Protein AF-A0A7V0X0W1-F1 (afdb_monomer)

pLDDT: mean 96.03, std 5.42, range [65.56, 98.75]

Structure (mmCIF, N/CA/C/O backbone):
data_AF-A0A7V0X0W1-F1
#
_entry.id   AF-A0A7V0X0W1-F1
#
loop_
_atom_site.group_PDB
_atom_site.id
_atom_site.type_symbol
_atom_site.label_atom_id
_atom_site.label_alt_id
_atom_site.label_comp_id
_atom_site.label_asym_id
_atom_site.label_entit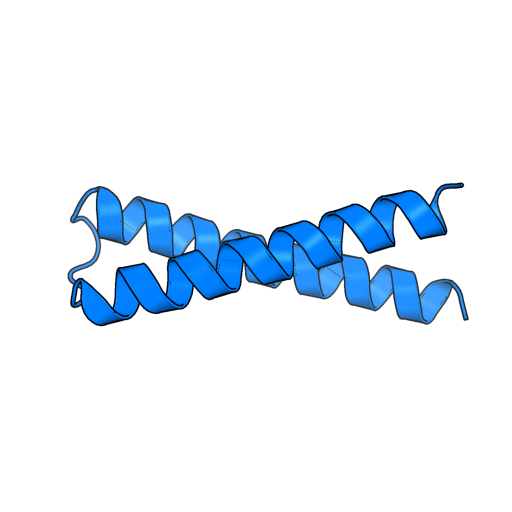y_id
_atom_site.label_seq_id
_atom_site.pdbx_PDB_ins_code
_atom_site.Cartn_x
_atom_site.Cartn_y
_atom_site.Cartn_z
_atom_site.occupancy
_atom_site.B_iso_or_equiv
_atom_site.auth_seq_id
_atom_site.auth_comp_id
_atom_site.auth_asym_id
_atom_site.auth_atom_id
_atom_site.pdbx_PDB_model_num
ATOM 1 N N . MET A 1 1 ? 19.939 -6.644 -15.652 1.00 65.56 1 MET A N 1
ATOM 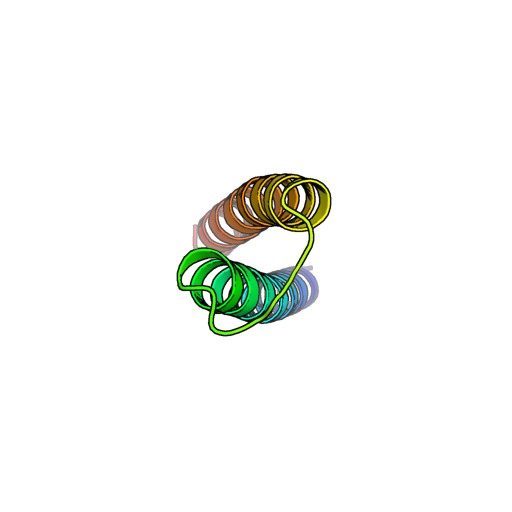2 C CA . MET A 1 1 ? 19.311 -5.579 -14.837 1.00 65.56 1 MET A CA 1
ATOM 3 C C . MET A 1 1 ? 17.790 -5.522 -15.007 1.00 65.56 1 MET A C 1
ATOM 5 O O . MET A 1 1 ? 17.101 -5.635 -14.004 1.00 65.56 1 MET A O 1
ATOM 9 N N . GLY A 1 2 ? 17.250 -5.472 -16.235 1.00 77.75 2 GLY A N 1
ATOM 10 C CA . GLY A 1 2 ? 15.794 -5.395 -16.478 1.00 77.75 2 GLY A CA 1
ATOM 11 C C . GLY A 1 2 ? 14.939 -6.497 -15.829 1.00 77.75 2 GLY A C 1
ATOM 12 O O . GLY A 1 2 ? 13.897 -6.200 -15.261 1.00 77.75 2 GLY A O 1
ATOM 13 N N . LYS A 1 3 ? 15.409 -7.755 -15.792 1.00 85.50 3 LYS A N 1
ATOM 14 C CA . LYS A 1 3 ? 14.677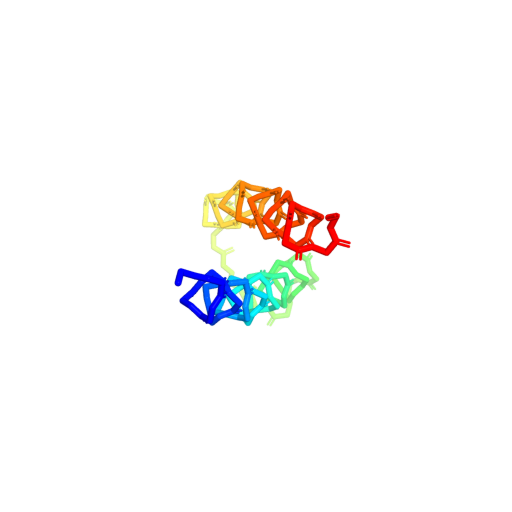 -8.856 -15.126 1.00 85.50 3 LYS A CA 1
ATOM 15 C C . LYS A 1 3 ? 14.447 -8.622 -13.625 1.00 85.50 3 LYS A C 1
ATOM 17 O O . LYS A 1 3 ? 13.388 -8.956 -13.118 1.00 85.50 3 LYS A O 1
ATOM 22 N N . ILE A 1 4 ? 15.422 -8.036 -12.927 1.00 90.50 4 ILE A N 1
ATOM 23 C CA . ILE A 1 4 ? 15.309 -7.743 -11.488 1.00 90.50 4 ILE A CA 1
ATOM 24 C C . ILE A 1 4 ? 14.267 -6.643 -11.270 1.00 90.50 4 ILE A C 1
ATOM 26 O O . ILE A 1 4 ? 13.391 -6.787 -10.425 1.00 90.50 4 ILE A O 1
ATOM 30 N N . ILE A 1 5 ? 14.327 -5.577 -12.073 1.00 90.06 5 ILE A N 1
ATOM 31 C CA . ILE A 1 5 ? 13.382 -4.456 -11.997 1.00 90.06 5 ILE A CA 1
ATOM 32 C C . ILE A 1 5 ? 11.954 -4.935 -12.300 1.00 90.06 5 ILE A C 1
ATOM 34 O O . ILE A 1 5 ? 11.034 -4.577 -11.572 1.00 90.06 5 ILE A O 1
ATOM 38 N N . ALA A 1 6 ? 11.765 -5.807 -13.296 1.00 92.56 6 ALA A N 1
ATOM 39 C CA . ALA A 1 6 ? 10.460 -6.395 -13.603 1.00 92.56 6 ALA A CA 1
ATOM 40 C C . ALA A 1 6 ? 9.882 -7.190 -12.416 1.00 92.56 6 ALA A C 1
ATOM 42 O O . ALA A 1 6 ? 8.717 -7.007 -12.058 1.00 92.56 6 ALA A O 1
ATOM 43 N N . SER A 1 7 ? 10.701 -8.013 -11.750 1.00 95.56 7 SER A N 1
ATOM 44 C CA . SER A 1 7 ? 10.284 -8.718 -10.531 1.00 95.56 7 SER A CA 1
ATOM 45 C C . SER A 1 7 ? 9.925 -7.753 -9.397 1.00 95.56 7 SER A C 1
ATOM 47 O O . SER A 1 7 ? 8.949 -7.983 -8.687 1.00 95.56 7 SER A O 1
ATOM 49 N N . VAL A 1 8 ? 10.666 -6.649 -9.237 1.00 95.69 8 VAL A N 1
ATOM 50 C CA . VAL A 1 8 ? 10.355 -5.607 -8.242 1.00 95.69 8 VAL A CA 1
ATOM 51 C C . VAL A 1 8 ? 9.019 -4.931 -8.548 1.00 95.69 8 VAL A C 1
ATOM 53 O O . VAL A 1 8 ? 8.204 -4.777 -7.640 1.00 95.69 8 VAL A O 1
ATOM 56 N N . VAL A 1 9 ? 8.754 -4.578 -9.811 1.00 97.12 9 VAL A N 1
ATOM 57 C CA . VAL A 1 9 ? 7.463 -4.008 -10.233 1.00 97.12 9 VAL A CA 1
ATOM 58 C C . VAL A 1 9 ? 6.327 -4.964 -9.874 1.00 97.12 9 VAL A C 1
ATOM 60 O O . VAL A 1 9 ? 5.350 -4.527 -9.268 1.00 97.12 9 VAL A O 1
ATOM 63 N N . LEU A 1 10 ? 6.471 -6.262 -10.157 1.00 96.81 10 LEU A N 1
ATOM 64 C CA . LEU A 1 10 ? 5.459 -7.263 -9.817 1.00 96.81 10 LEU A CA 1
ATOM 65 C C . LEU A 1 10 ? 5.193 -7.326 -8.305 1.00 96.81 10 LEU A C 1
ATOM 67 O O . LEU A 1 10 ? 4.038 -7.266 -7.884 1.00 96.81 10 LEU A O 1
ATOM 71 N N . VAL A 1 11 ? 6.247 -7.397 -7.486 1.00 97.94 11 VAL A N 1
ATOM 72 C CA . VAL A 1 11 ? 6.118 -7.440 -6.019 1.00 97.94 11 VAL A CA 1
ATOM 73 C C . VAL A 1 11 ? 5.429 -6.181 -5.493 1.00 97.94 11 VAL A C 1
ATOM 75 O O . VAL A 1 11 ? 4.497 -6.287 -4.697 1.00 97.94 11 VAL A O 1
ATOM 78 N N . LEU A 1 12 ? 5.825 -4.997 -5.970 1.00 97.75 12 LEU A N 1
ATOM 79 C CA . LEU A 1 12 ? 5.163 -3.744 -5.603 1.00 97.75 12 LEU A CA 1
ATOM 80 C C . LEU A 1 12 ? 3.680 -3.746 -6.001 1.00 97.75 12 LEU A C 1
ATOM 82 O O . LEU A 1 12 ? 2.850 -3.260 -5.239 1.00 97.75 12 LEU A O 1
ATOM 86 N N . GLY A 1 13 ? 3.335 -4.326 -7.153 1.00 98.19 13 GLY A N 1
ATOM 87 C CA . GLY A 1 13 ? 1.950 -4.472 -7.603 1.00 98.19 13 GLY A CA 1
ATOM 88 C C . GLY A 1 13 ? 1.116 -5.330 -6.651 1.00 98.19 13 GLY A C 1
ATOM 89 O O . GLY A 1 13 ? 0.037 -4.914 -6.231 1.00 98.19 13 GLY A O 1
ATOM 90 N N . VAL A 1 14 ? 1.642 -6.487 -6.237 1.00 98.62 14 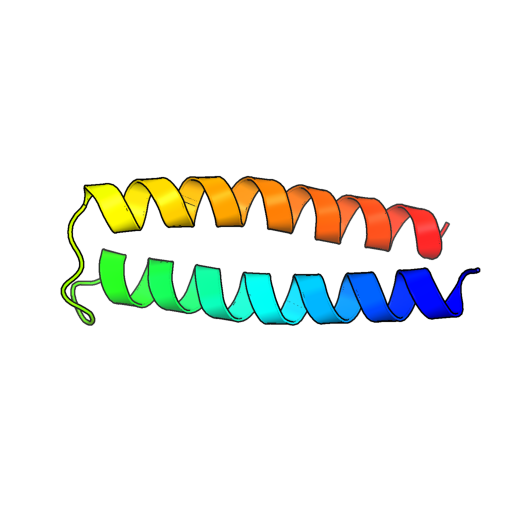VAL A N 1
ATOM 91 C CA . VAL A 1 14 ? 0.971 -7.372 -5.268 1.00 98.62 14 VAL A CA 1
ATOM 92 C C . VAL A 1 14 ? 0.806 -6.681 -3.912 1.00 98.62 14 VAL A C 1
ATOM 94 O O . VAL A 1 14 ? -0.275 -6.725 -3.326 1.00 98.62 14 VAL A O 1
ATOM 97 N N . VAL A 1 15 ? 1.838 -5.990 -3.420 1.00 98.56 15 VAL A N 1
ATOM 98 C CA . VAL A 1 15 ? 1.759 -5.247 -2.151 1.00 98.56 15 VAL A CA 1
ATOM 99 C C . VAL A 1 15 ? 0.722 -4.121 -2.231 1.00 98.56 15 VAL A C 1
ATOM 101 O O . VAL A 1 15 ? -0.097 -3.986 -1.322 1.00 98.56 15 VAL A O 1
ATOM 104 N N . ASN A 1 16 ? 0.700 -3.348 -3.321 1.00 98.69 16 ASN A N 1
ATOM 105 C CA . ASN A 1 16 ? -0.299 -2.29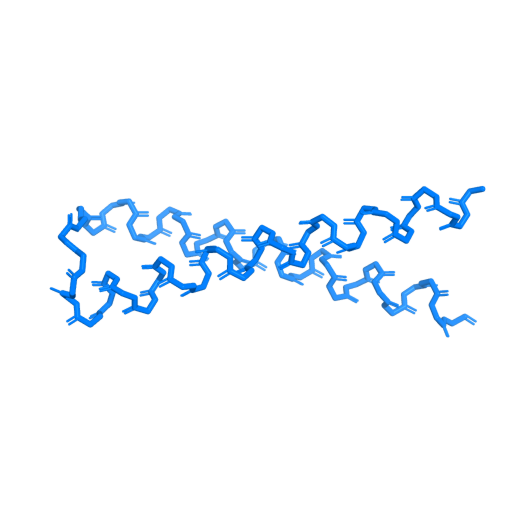9 -3.535 1.00 98.69 16 ASN A CA 1
ATOM 106 C C . ASN A 1 16 ? -1.721 -2.864 -3.609 1.00 98.69 16 ASN A C 1
ATOM 108 O O . ASN A 1 16 ? -2.637 -2.261 -3.052 1.00 98.69 16 ASN A O 1
ATOM 112 N N . LEU A 1 17 ? -1.910 -4.033 -4.230 1.00 98.69 17 LEU A N 1
ATOM 113 C CA . LEU A 1 17 ? -3.205 -4.711 -4.277 1.00 98.69 17 LEU A CA 1
ATOM 114 C C . LEU A 1 17 ? -3.700 -5.082 -2.869 1.00 98.69 17 LEU A C 1
ATOM 116 O O . LEU A 1 17 ? -4.859 -4.841 -2.533 1.00 98.69 17 LEU A O 1
ATOM 120 N N . LEU A 1 18 ? -2.822 -5.618 -2.020 1.00 98.56 18 LEU A N 1
ATOM 121 C CA . LEU A 1 18 ? -3.168 -5.940 -0.633 1.00 98.56 18 LEU A CA 1
ATOM 122 C C . LEU A 1 18 ? -3.475 -4.681 0.186 1.00 98.56 18 LEU A C 1
ATOM 124 O O . LEU A 1 18 ? -4.454 -4.650 0.934 1.00 98.56 18 LEU A O 1
ATOM 128 N N . LEU A 1 19 ? -2.671 -3.628 0.029 1.00 98.56 19 LEU A N 1
ATOM 129 C CA . LEU A 1 19 ? -2.876 -2.362 0.728 1.00 98.56 19 LEU A CA 1
ATOM 130 C C . LEU A 1 19 ? -4.171 -1.670 0.297 1.00 98.56 19 LEU A C 1
ATOM 132 O O . LEU A 1 19 ? -4.904 -1.197 1.163 1.00 98.56 19 LEU A O 1
ATOM 136 N N . VAL A 1 20 ? -4.499 -1.639 -1.000 1.00 98.62 20 VAL A N 1
ATOM 137 C CA . VAL A 1 20 ? -5.759 -1.040 -1.467 1.00 98.62 20 VAL A CA 1
ATOM 138 C C . VAL A 1 20 ? -6.963 -1.869 -1.023 1.00 98.62 20 VAL A C 1
ATOM 140 O O . VAL A 1 20 ? -7.958 -1.292 -0.590 1.00 98.62 20 VAL A O 1
ATOM 143 N N . ALA A 1 21 ? -6.860 -3.204 -1.018 1.00 98.75 21 ALA A N 1
ATOM 144 C CA . ALA A 1 21 ? -7.898 -4.069 -0.466 1.00 98.75 21 ALA A CA 1
ATOM 145 C C . ALA A 1 21 ? -8.120 -3.780 1.027 1.00 98.75 21 ALA A C 1
ATOM 147 O O . ALA A 1 21 ? -9.255 -3.557 1.444 1.00 98.75 21 ALA A O 1
ATOM 148 N N . PHE A 1 22 ? -7.049 -3.683 1.823 1.00 98.62 22 PHE A N 1
ATOM 149 C CA . PHE A 1 22 ? -7.142 -3.263 3.223 1.00 98.62 22 PHE A CA 1
ATOM 150 C C . PHE A 1 22 ? -7.794 -1.882 3.364 1.00 98.62 22 PHE A C 1
ATOM 152 O O . PHE A 1 22 ? -8.637 -1.681 4.242 1.00 98.62 22 PHE A O 1
ATOM 159 N N . GLN A 1 23 ? -7.449 -0.934 2.492 1.00 98.50 23 GLN A N 1
ATOM 160 C CA . GLN A 1 23 ? -7.971 0.426 2.538 1.00 98.50 23 GLN A CA 1
ATOM 161 C C . GLN A 1 23 ? -9.471 0.491 2.241 1.00 98.50 23 GLN A C 1
ATOM 163 O O . GLN A 1 23 ? -10.203 1.177 2.956 1.00 98.50 23 GLN A O 1
ATOM 168 N N . LEU A 1 24 ? -9.936 -0.269 1.246 1.00 98.62 24 LEU A N 1
ATOM 169 C CA . LEU A 1 24 ? -11.353 -0.406 0.914 1.00 98.62 24 LEU A CA 1
ATOM 170 C C . LEU A 1 24 ? -12.113 -1.107 2.040 1.00 98.62 24 LEU A C 1
ATOM 172 O O . LEU A 1 24 ? -13.111 -0.582 2.527 1.00 98.62 24 LEU A O 1
ATOM 176 N N . LEU A 1 25 ? -11.619 -2.255 2.509 1.00 98.62 25 LEU A N 1
ATOM 177 C CA . LEU A 1 25 ? -12.272 -3.027 3.567 1.00 98.62 25 LEU A CA 1
ATOM 178 C C . LEU A 1 25 ? -12.362 -2.241 4.884 1.00 98.62 25 LEU A C 1
A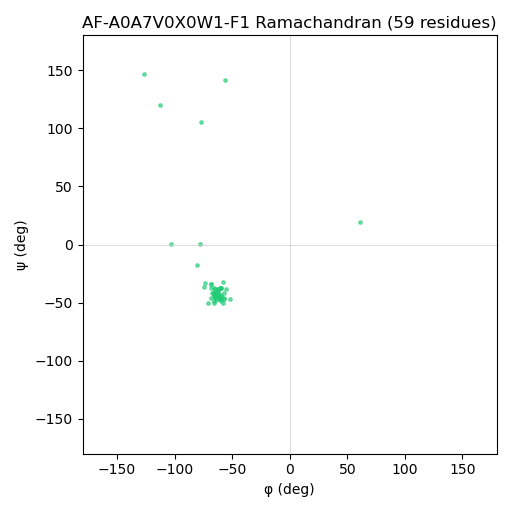TOM 180 O O . LEU A 1 25 ? -13.399 -2.271 5.547 1.00 98.62 25 LEU A O 1
ATOM 184 N N . SER A 1 26 ? -11.307 -1.514 5.262 1.00 98.19 26 SER A N 1
ATOM 185 C CA . SER 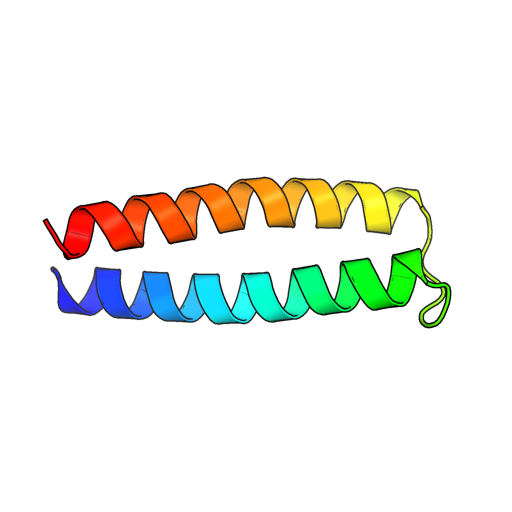A 1 26 ? -11.314 -0.676 6.468 1.00 98.19 26 SER A CA 1
ATOM 186 C C . SER A 1 26 ? -12.126 0.612 6.298 1.00 98.19 26 SER A C 1
ATOM 188 O O . SER A 1 26 ? -12.841 0.999 7.221 1.00 98.19 26 SER A O 1
ATOM 190 N N . GLY A 1 27 ? -12.100 1.243 5.118 1.00 97.38 27 GLY A N 1
ATOM 191 C CA . GLY A 1 27 ? -12.905 2.430 4.802 1.00 97.38 27 GLY A CA 1
ATOM 192 C C . GLY A 1 27 ? -14.410 2.145 4.772 1.00 97.38 27 GLY A C 1
ATOM 193 O O . GLY A 1 27 ? -15.203 2.933 5.286 1.00 97.38 27 GLY A O 1
ATOM 194 N N . LEU A 1 28 ? -14.798 0.970 4.269 1.00 98.12 28 LEU A N 1
ATOM 195 C CA . LEU A 1 28 ? -16.175 0.464 4.289 1.00 98.12 28 LEU A CA 1
ATOM 196 C C . LEU A 1 28 ? -16.593 -0.111 5.651 1.00 98.12 28 LEU A C 1
ATOM 198 O O . LEU A 1 28 ? -17.723 -0.566 5.803 1.00 98.12 28 LEU A O 1
ATOM 202 N N . ARG A 1 29 ? -15.700 -0.094 6.650 1.00 95.50 29 ARG A N 1
ATOM 203 C CA . ARG A 1 29 ? -15.923 -0.652 7.996 1.00 95.50 29 ARG A CA 1
ATOM 204 C C . ARG A 1 29 ? -16.202 -2.164 8.014 1.00 95.50 29 ARG A C 1
AT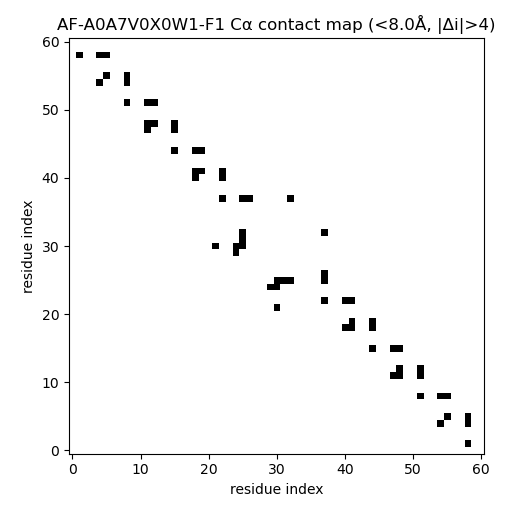OM 206 O O . ARG A 1 29 ? -16.701 -2.673 9.015 1.00 95.50 29 ARG A O 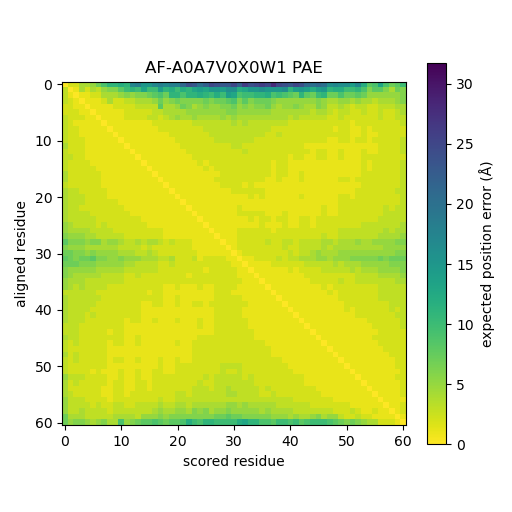1
ATOM 213 N N . LEU A 1 30 ? -15.837 -2.880 6.947 1.00 98.06 30 LEU A N 1
ATOM 214 C CA . LEU A 1 30 ? -15.879 -4.347 6.879 1.00 98.06 30 LEU A CA 1
ATOM 215 C C . LEU A 1 30 ? -14.749 -4.972 7.708 1.00 98.06 30 LEU A C 1
ATOM 217 O O . LEU A 1 30 ? -14.930 -6.015 8.327 1.00 98.06 30 LEU A O 1
ATOM 221 N N . VAL A 1 31 ? -13.598 -4.297 7.775 1.00 97.19 31 VAL A N 1
ATOM 222 C CA . VAL A 1 31 ? -12.490 -4.626 8.679 1.00 97.19 31 VAL A CA 1
ATOM 223 C C . VAL A 1 31 ? -12.344 -3.506 9.703 1.00 97.19 31 VAL A C 1
ATOM 225 O O . VAL A 1 31 ? -12.090 -2.353 9.354 1.00 97.19 31 VAL A O 1
ATOM 228 N N . LYS A 1 32 ? -12.487 -3.836 10.991 1.00 96.38 32 LYS A N 1
ATOM 229 C CA . LYS A 1 32 ? -12.282 -2.872 12.078 1.00 96.38 32 LYS A CA 1
ATOM 230 C C . LYS A 1 32 ? -10.786 -2.668 12.304 1.00 96.38 32 LYS A C 1
ATOM 232 O O . LYS A 1 32 ? -10.123 -3.512 12.896 1.00 96.38 32 LYS A O 1
ATOM 237 N N . ALA A 1 33 ? -10.276 -1.529 11.857 1.00 96.38 33 ALA A N 1
ATOM 238 C CA . ALA A 1 33 ? -8.915 -1.084 12.116 1.00 96.38 33 ALA A CA 1
ATOM 239 C C . ALA A 1 33 ? -8.935 0.329 12.723 1.00 96.38 33 ALA A C 1
ATOM 241 O O . ALA A 1 33 ? -9.801 1.131 12.365 1.00 96.38 33 ALA A O 1
ATOM 242 N N . PRO A 1 34 ? -7.989 0.675 13.614 1.00 97.62 34 PRO A N 1
ATOM 243 C CA . PRO A 1 34 ? -7.841 2.046 14.085 1.00 97.62 34 PRO A CA 1
ATOM 244 C C . PRO A 1 34 ? -7.628 3.009 12.913 1.00 97.62 34 PRO A C 1
ATOM 246 O O . PRO A 1 34 ? -6.866 2.710 11.991 1.00 97.62 34 PRO A O 1
ATOM 249 N N . PHE A 1 35 ? -8.224 4.203 12.975 1.00 96.94 35 PHE A N 1
ATOM 250 C CA . PHE A 1 35 ? -8.028 5.220 11.934 1.00 96.94 35 PHE A CA 1
ATOM 251 C C . PHE A 1 35 ? -6.547 5.594 11.759 1.00 96.94 35 PHE A C 1
ATOM 253 O O . PHE A 1 35 ? -6.092 5.860 10.650 1.00 96.94 35 PHE A O 1
ATOM 260 N N . SER A 1 36 ? -5.764 5.549 12.842 1.00 98.00 36 SER A N 1
ATOM 261 C CA . SER A 1 36 ? -4.315 5.753 12.788 1.00 98.00 36 SER A CA 1
ATOM 262 C C . SER A 1 36 ? -3.608 4.720 11.905 1.00 98.00 36 SER A C 1
ATOM 264 O O . SER A 1 36 ? -2.678 5.089 11.188 1.00 98.00 36 SER A O 1
ATOM 266 N N . LEU A 1 37 ? -4.056 3.459 11.913 1.00 98.19 37 LEU A N 1
ATOM 267 C CA . LEU A 1 37 ? -3.537 2.413 11.036 1.00 98.19 37 LEU A CA 1
ATOM 268 C C . LEU A 1 37 ? -3.975 2.663 9.591 1.00 98.19 37 LEU A C 1
ATOM 270 O O . LEU A 1 37 ? -3.102 2.742 8.735 1.00 98.19 37 LEU A O 1
ATOM 274 N N . HIS A 1 38 ? -5.271 2.904 9.344 1.00 98.12 38 HIS A N 1
ATOM 275 C CA . HIS A 1 38 ? -5.795 3.254 8.012 1.00 98.12 38 HIS A CA 1
ATOM 276 C C . HIS A 1 38 ? -5.017 4.424 7.394 1.00 98.12 38 HIS A C 1
ATOM 278 O O . HIS A 1 38 ? -4.565 4.353 6.257 1.00 98.12 38 HIS A O 1
ATOM 284 N N . ARG A 1 39 ? -4.781 5.499 8.151 1.00 98.44 39 ARG A N 1
ATOM 285 C CA . ARG A 1 39 ? -4.027 6.655 7.655 1.00 98.44 39 ARG A CA 1
ATOM 286 C C . ARG A 1 39 ? -2.579 6.298 7.308 1.00 98.44 39 ARG A C 1
ATOM 288 O O . ARG A 1 39 ? -2.093 6.716 6.262 1.00 98.44 39 ARG A O 1
ATOM 295 N N . LYS A 1 40 ? -1.886 5.535 8.161 1.00 98.50 40 LYS A N 1
ATOM 296 C CA . LYS A 1 40 ? -0.491 5.127 7.920 1.00 98.50 40 LYS A CA 1
ATOM 297 C C . LYS A 1 40 ? -0.373 4.209 6.701 1.00 98.50 40 LYS A C 1
ATOM 299 O O . LYS A 1 40 ? 0.488 4.445 5.858 1.00 98.50 40 LYS A O 1
ATOM 304 N N . THR A 1 41 ? -1.248 3.211 6.577 1.00 98.44 41 THR A N 1
ATOM 305 C CA . THR A 1 41 ? -1.262 2.295 5.425 1.00 98.44 41 THR A CA 1
ATOM 306 C C . THR A 1 41 ? -1.688 2.992 4.139 1.00 98.44 41 THR A C 1
ATOM 308 O O . THR A 1 41 ? -1.143 2.680 3.089 1.00 98.44 41 THR A O 1
ATOM 311 N N . GLY A 1 42 ? -2.588 3.977 4.207 1.00 98.56 42 GLY A N 1
ATOM 312 C CA . GLY A 1 42 ? -2.977 4.791 3.054 1.00 98.56 42 GLY A CA 1
ATOM 313 C C . GLY A 1 42 ? -1.828 5.651 2.521 1.00 98.56 42 GLY A C 1
ATOM 314 O O . GLY A 1 42 ? -1.628 5.732 1.312 1.00 98.56 42 GLY A O 1
ATOM 315 N N . ILE A 1 43 ? -1.018 6.236 3.411 1.00 98.75 43 ILE A N 1
ATOM 316 C CA . ILE A 1 43 ? 0.207 6.952 3.017 1.00 98.75 43 ILE A CA 1
ATOM 317 C C . ILE A 1 43 ? 1.218 5.978 2.392 1.00 98.75 43 ILE A C 1
ATOM 319 O O . ILE A 1 43 ? 1.781 6.278 1.340 1.00 98.75 43 ILE A O 1
ATOM 323 N N . ALA A 1 44 ? 1.420 4.803 2.999 1.00 98.56 44 ALA A N 1
ATOM 324 C CA . ALA A 1 44 ? 2.305 3.776 2.448 1.00 98.56 44 ALA A CA 1
ATOM 325 C C . ALA A 1 44 ? 1.854 3.317 1.049 1.00 98.56 44 ALA A C 1
ATOM 327 O O . ALA A 1 44 ? 2.682 3.233 0.145 1.00 98.56 44 ALA A O 1
ATOM 328 N N . LEU A 1 45 ? 0.549 3.098 0.851 1.00 98.75 45 LEU A N 1
ATOM 329 C CA . LEU A 1 45 ? -0.047 2.763 -0.445 1.00 98.75 45 LEU A CA 1
ATOM 330 C C . LEU A 1 45 ? 0.259 3.830 -1.498 1.00 98.75 45 LEU A C 1
ATOM 332 O O . LEU A 1 45 ? 0.683 3.488 -2.594 1.00 98.75 45 LEU A O 1
ATOM 336 N N . ALA A 1 46 ? 0.085 5.115 -1.177 1.00 98.62 46 ALA A N 1
ATOM 337 C CA . ALA A 1 46 ? 0.347 6.194 -2.128 1.00 98.62 46 ALA A CA 1
ATOM 338 C C . ALA A 1 46 ? 1.816 6.216 -2.589 1.00 98.62 46 ALA A C 1
ATOM 340 O O . ALA A 1 46 ? 2.090 6.300 -3.787 1.00 98.62 46 ALA A O 1
ATOM 341 N N . VAL A 1 47 ? 2.760 6.083 -1.651 1.00 98.69 47 VAL A N 1
ATOM 342 C CA . VAL A 1 47 ? 4.200 6.051 -1.958 1.00 98.69 47 VAL A CA 1
ATOM 343 C C . VAL A 1 47 ? 4.556 4.823 -2.801 1.00 98.69 47 VAL A C 1
ATOM 345 O O . VAL A 1 47 ? 5.222 4.950 -3.828 1.00 98.69 47 VAL A O 1
ATOM 348 N N . LEU A 1 48 ? 4.092 3.635 -2.408 1.00 98.50 48 LEU A N 1
ATOM 349 C CA . LEU A 1 48 ? 4.385 2.392 -3.125 1.00 98.50 48 LEU A CA 1
ATOM 350 C C . LEU A 1 48 ? 3.717 2.337 -4.506 1.00 98.50 48 LEU A C 1
ATOM 352 O O . LEU A 1 48 ? 4.309 1.796 -5.439 1.00 98.50 48 LEU A O 1
ATOM 356 N N . ALA A 1 49 ? 2.522 2.906 -4.672 1.00 98.44 49 ALA A N 1
ATOM 357 C CA . ALA A 1 49 ? 1.843 3.012 -5.963 1.00 98.44 49 ALA A CA 1
ATOM 358 C C . ALA A 1 49 ? 2.578 3.964 -6.914 1.00 98.44 49 ALA A C 1
ATOM 360 O O . ALA A 1 49 ? 2.767 3.625 -8.084 1.00 98.44 49 ALA A O 1
ATOM 361 N N . ALA A 1 50 ? 3.060 5.105 -6.410 1.00 98.56 50 ALA A N 1
ATOM 362 C CA . ALA A 1 50 ? 3.872 6.031 -7.195 1.00 98.56 50 ALA A CA 1
ATOM 363 C C . ALA A 1 50 ? 5.180 5.374 -7.672 1.00 98.56 50 ALA A C 1
ATOM 365 O O . ALA A 1 50 ? 5.513 5.459 -8.853 1.00 98.56 50 ALA A O 1
ATOM 366 N N . LEU A 1 51 ? 5.883 4.656 -6.786 1.00 98.12 51 LEU A N 1
ATOM 367 C CA . LEU A 1 51 ? 7.100 3.917 -7.143 1.00 98.12 51 LEU A CA 1
ATOM 368 C C . LEU A 1 51 ? 6.823 2.787 -8.144 1.00 98.12 51 LEU A C 1
ATOM 370 O O . LEU A 1 51 ? 7.563 2.641 -9.115 1.00 98.12 51 LEU A O 1
ATOM 374 N N . HIS A 1 52 ? 5.754 2.012 -7.939 1.00 97.69 52 HIS A N 1
ATOM 375 C CA . HIS A 1 52 ? 5.338 0.951 -8.858 1.00 97.69 52 HIS A CA 1
ATOM 376 C C . HIS A 1 52 ? 5.071 1.496 -10.267 1.00 97.69 52 HIS A C 1
ATOM 378 O O . HIS A 1 52 ? 5.622 0.975 -11.236 1.00 97.69 52 HIS A O 1
ATOM 384 N N . GLY A 1 53 ? 4.276 2.567 -10.373 1.00 97.50 53 GLY A N 1
ATOM 385 C CA . GLY A 1 53 ? 3.947 3.203 -11.648 1.00 97.50 53 GLY A CA 1
ATOM 386 C C . GLY A 1 53 ? 5.168 3.815 -12.334 1.00 97.50 53 GLY A C 1
ATOM 387 O O . GLY A 1 53 ? 5.385 3.572 -13.518 1.00 97.50 53 GLY A O 1
ATOM 388 N N . ALA A 1 54 ? 6.010 4.542 -11.592 1.00 97.25 54 ALA A N 1
ATOM 389 C CA . ALA A 1 54 ? 7.225 5.142 -12.142 1.00 97.25 54 ALA A CA 1
ATOM 390 C C . ALA A 1 54 ? 8.189 4.081 -12.699 1.00 97.25 54 ALA A C 1
ATOM 392 O O . ALA A 1 54 ? 8.653 4.206 -13.831 1.00 97.25 54 ALA A O 1
ATOM 393 N N . LEU A 1 55 ? 8.448 3.005 -11.946 1.00 96.25 55 LEU A N 1
ATOM 394 C CA . LEU A 1 55 ? 9.314 1.912 -12.402 1.00 96.25 55 LEU A CA 1
ATOM 395 C C . LEU A 1 55 ? 8.732 1.174 -13.613 1.00 96.25 55 LEU A C 1
ATOM 397 O O . LEU A 1 55 ? 9.486 0.815 -14.515 1.00 96.25 55 LEU A O 1
ATOM 401 N N . ALA A 1 56 ? 7.411 0.971 -13.651 1.00 96.19 56 ALA A N 1
ATOM 402 C CA . ALA A 1 56 ? 6.736 0.352 -14.787 1.00 96.19 56 ALA A CA 1
ATOM 403 C C . ALA A 1 56 ? 6.853 1.204 -16.060 1.00 96.19 56 ALA A C 1
ATOM 405 O O . ALA A 1 56 ? 7.080 0.655 -17.132 1.00 96.19 56 ALA A O 1
ATOM 406 N N . VAL A 1 57 ? 6.749 2.531 -15.960 1.00 96.62 57 VAL A N 1
ATOM 407 C CA . VAL A 1 57 ? 6.965 3.421 -17.112 1.00 96.62 57 VAL A CA 1
ATOM 408 C C . VAL A 1 57 ? 8.424 3.363 -17.569 1.00 96.62 57 VAL A C 1
ATOM 410 O O . VAL A 1 57 ? 8.674 3.144 -18.747 1.00 96.62 57 VAL A O 1
ATOM 413 N N . ILE A 1 58 ? 9.384 3.480 -16.645 1.00 94.38 58 ILE A N 1
ATOM 414 C CA . ILE A 1 58 ? 10.822 3.503 -16.966 1.00 94.38 58 ILE A CA 1
ATOM 415 C C . ILE A 1 58 ? 11.285 2.224 -17.677 1.00 94.38 58 ILE A C 1
ATOM 417 O O . ILE A 1 58 ? 12.135 2.306 -18.552 1.00 94.38 58 ILE A O 1
ATOM 421 N N . ILE A 1 59 ? 10.770 1.047 -17.306 1.00 93.19 59 ILE A N 1
ATOM 422 C CA . ILE A 1 59 ? 11.201 -0.222 -17.923 1.00 93.19 59 ILE A CA 1
ATOM 423 C C . ILE A 1 59 ? 10.544 -0.507 -19.284 1.00 93.19 59 ILE A C 1
ATOM 425 O O . ILE A 1 59 ? 11.025 -1.375 -20.008 1.00 93.19 59 ILE A O 1
ATOM 429 N N . ASN A 1 60 ? 9.440 0.172 -19.610 1.00 88.81 60 ASN A N 1
ATOM 430 C CA . ASN A 1 60 ? 8.713 0.001 -20.874 1.00 88.81 60 ASN A CA 1
ATOM 431 C C . ASN A 1 60 ? 8.981 1.131 -21.887 1.00 88.81 60 ASN A C 1
ATOM 433 O O . ASN A 1 60 ? 8.399 1.110 -22.971 1.00 88.81 60 ASN A O 1
ATOM 437 N N . LEU A 1 61 ? 9.827 2.102 -21.530 1.00 88.25 61 LEU A N 1
ATOM 438 C CA . LEU A 1 61 ? 10.413 3.101 -22.430 1.00 88.25 61 LEU A CA 1
ATOM 439 C C . LEU A 1 61 ? 11.775 2.611 -22.934 1.00 88.25 61 LEU A C 1
ATOM 441 O O . LEU A 1 61 ? 12.072 2.878 -24.117 1.00 88.25 61 LEU A O 1
#

Radius of gyration: 13.63 Å; Cα contacts (8 Å, |Δi|>4): 33; chains: 1; bounding box: 36×16×36 Å

Sequence (61 aa):
MGKIIASVVLVLGVVNLLLVAFQLLSGLRLVKAPFSLHRKTGIALAVLAALHGALAVIINL

Foldseek 3Di:
DLVVLVVVLVVLVVLLVVLVVVLVCVVVVVDPDPVVVSVVSVVVSVVSVVVSVVSVVVSVD

Secondary structure (DSSP, 8-state):
-HHHHHHHHHHHHHHHHHHHHHHHHHHTTSS---HHHHHHHHHHHHHHHHHHHHHHHHHH-

Solvent-accessible surface area (backbone atoms only — not comparable to full-atom values): 3398 Å² total; per-residue (Å²): 112,69,70,60,52,54,52,49,36,52,52,39,47,56,51,37,52,53,43,52,49,50,50,51,36,37,73,72,61,77,37,92,66,58,66,71,54,53,54,52,50,50,53,52,34,53,55,46,46,52,51,28,52,52,53,51,51,64,76,74,107

Mean predicted aligned error: 2.67 Å